Protein AF-B4E894-F1 (afdb_monomer_lite)

Structure (mmCIF, N/CA/C/O backbone):
data_AF-B4E894-F1
#
_entry.id   AF-B4E894-F1
#
loop_
_atom_site.group_PDB
_atom_site.id
_atom_site.type_symbol
_atom_site.label_atom_id
_atom_site.label_alt_id
_atom_site.label_comp_id
_atom_site.label_asym_id
_atom_site.label_entity_id
_atom_site.label_seq_id
_atom_site.pdbx_PDB_ins_code
_atom_site.Cartn_x
_atom_site.Cartn_y
_atom_site.Cartn_z
_atom_site.occupancy
_atom_site.B_iso_or_equiv
_atom_site.auth_seq_id
_atom_site.auth_comp_id
_atom_site.auth_asym_id
_atom_site.auth_atom_id
_atom_site.pdbx_PDB_model_num
ATOM 1 N N . MET A 1 1 ? -21.731 -14.748 -24.696 1.00 39.66 1 MET A N 1
ATOM 2 C CA . MET A 1 1 ? -20.791 -13.775 -24.092 1.00 39.66 1 MET A CA 1
ATOM 3 C C . MET A 1 1 ? -19.757 -14.532 -23.279 1.00 39.66 1 MET A C 1
ATOM 5 O O . MET A 1 1 ? -20.109 -15.167 -22.295 1.00 39.66 1 MET A O 1
ATOM 9 N N . LYS A 1 2 ? -18.499 -14.537 -23.728 1.00 41.84 2 LYS A N 1
ATOM 10 C CA . LYS A 1 2 ? -17.378 -15.140 -22.999 1.00 41.84 2 LYS A CA 1
ATOM 11 C C . LYS A 1 2 ? -17.072 -14.191 -21.843 1.00 41.84 2 LYS A C 1
ATOM 13 O O . LYS A 1 2 ? -16.486 -13.138 -22.063 1.00 41.84 2 LYS A O 1
ATOM 18 N N . VAL A 1 3 ? -17.585 -14.495 -20.653 1.00 50.66 3 VAL A N 1
ATOM 19 C CA . VAL A 1 3 ? -17.323 -13.687 -19.460 1.00 50.66 3 VAL A CA 1
ATOM 20 C C . VAL A 1 3 ? -15.828 -13.819 -19.197 1.00 50.66 3 VAL A C 1
ATOM 22 O O . VAL A 1 3 ? -15.350 -14.888 -18.813 1.00 50.66 3 VAL A O 1
ATOM 25 N N . SER A 1 4 ? -15.064 -12.777 -19.517 1.00 56.38 4 SER A N 1
ATOM 26 C CA . SER A 1 4 ? -13.668 -12.691 -19.121 1.00 56.38 4 SER A CA 1
ATOM 27 C C . SER A 1 4 ? -13.653 -12.871 -17.609 1.00 56.38 4 SER A C 1
ATOM 29 O O . SER A 1 4 ? -14.297 -12.114 -16.883 1.00 56.38 4 SER A O 1
ATOM 31 N N . ARG A 1 5 ? -12.995 -13.932 -17.120 1.00 51.66 5 ARG A N 1
ATOM 32 C CA . ARG A 1 5 ? -12.768 -14.077 -15.683 1.00 51.66 5 ARG A CA 1
ATOM 33 C C . ARG A 1 5 ? -12.038 -12.812 -15.258 1.00 51.66 5 ARG A C 1
ATOM 35 O O . ARG A 1 5 ? -10.867 -12.648 -15.598 1.00 51.66 5 ARG A O 1
ATOM 42 N N . LEU A 1 6 ? -12.739 -11.9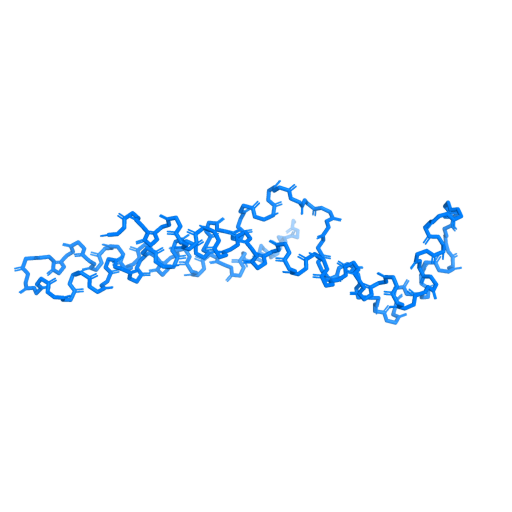09 -14.577 1.00 53.31 6 LEU A N 1
ATOM 43 C CA . LEU A 1 6 ? -12.137 -10.741 -13.963 1.00 53.31 6 LEU A CA 1
ATOM 44 C C . LEU A 1 6 ? -11.081 -11.288 -13.012 1.00 53.31 6 LEU A C 1
ATOM 46 O O . LEU A 1 6 ? -11.396 -11.865 -11.972 1.00 53.31 6 LEU A O 1
ATOM 50 N N . LYS A 1 7 ? -9.818 -11.206 -13.431 1.00 60.09 7 LYS A N 1
ATOM 51 C CA . LYS A 1 7 ? -8.686 -11.599 -12.607 1.00 60.09 7 LYS A CA 1
ATOM 52 C C . LYS A 1 7 ? -8.670 -10.576 -11.487 1.00 60.09 7 LYS A C 1
ATOM 54 O O . LYS A 1 7 ? -8.245 -9.444 -11.706 1.00 60.09 7 LYS A O 1
ATOM 59 N N . SER A 1 8 ? -9.236 -10.950 -10.338 1.00 60.09 8 SER A N 1
ATOM 60 C CA . SER A 1 8 ? -9.319 -10.082 -9.167 1.00 60.09 8 SER A CA 1
ATOM 61 C C . SER A 1 8 ? -7.946 -9.442 -8.972 1.00 60.09 8 SER A C 1
ATOM 63 O O . SER A 1 8 ? -6.950 -10.184 -8.941 1.00 60.09 8 SER A O 1
ATOM 65 N N . PRO A 1 9 ? -7.843 -8.103 -8.908 1.00 73.56 9 PRO A N 1
ATOM 66 C CA . PRO A 1 9 ? -6.559 -7.462 -8.702 1.00 73.56 9 PRO A CA 1
ATOM 67 C C . PRO A 1 9 ? -5.976 -8.075 -7.432 1.00 73.56 9 PRO A C 1
ATOM 69 O O . PRO A 1 9 ? -6.605 -7.979 -6.388 1.00 73.56 9 PRO A O 1
ATOM 72 N N . ARG A 1 10 ? -4.813 -8.746 -7.515 1.00 73.75 10 ARG A N 1
ATOM 73 C CA . ARG A 1 10 ? -4.204 -9.555 -6.418 1.00 73.75 10 ARG A CA 1
ATOM 74 C C . ARG A 1 10 ? -4.143 -8.838 -5.072 1.00 73.75 10 ARG A C 1
ATOM 76 O O . ARG A 1 10 ? -3.953 -9.429 -4.019 1.00 73.75 10 ARG A O 1
ATOM 83 N N . LEU A 1 11 ? -4.231 -7.534 -5.166 1.00 79.00 11 LEU A N 1
ATOM 84 C CA . LEU A 1 11 ? -4.025 -6.590 -4.130 1.00 79.00 11 LEU A CA 1
ATOM 85 C C . LEU A 1 11 ? -5.357 -6.317 -3.377 1.00 79.00 11 LEU A C 1
ATOM 87 O O . LEU A 1 11 ? -5.295 -6.044 -2.187 1.00 79.00 11 LEU A O 1
ATOM 91 N N . THR A 1 12 ? -6.556 -6.494 -3.954 1.00 82.19 12 THR A N 1
ATOM 92 C CA . THR A 1 12 ? -7.837 -6.214 -3.255 1.00 82.19 12 THR A CA 1
ATOM 93 C C . THR A 1 12 ? -7.965 -6.910 -1.898 1.00 82.19 12 THR A C 1
ATOM 95 O O . THR A 1 12 ? -8.603 -6.374 -1.000 1.00 82.19 12 THR A O 1
ATOM 98 N N . VAL A 1 13 ? -7.300 -8.055 -1.720 1.00 87.56 13 VAL A N 1
ATOM 99 C CA . VAL A 1 13 ? -7.160 -8.756 -0.434 1.00 87.56 13 VAL A CA 1
ATOM 100 C C . VAL A 1 13 ? -6.560 -7.859 0.658 1.00 87.56 13 VAL A C 1
ATOM 102 O O . VAL A 1 13 ? -7.073 -7.830 1.770 1.00 87.56 13 VAL A O 1
ATOM 105 N N . TRP A 1 14 ? -5.520 -7.088 0.343 1.00 88.31 14 TRP A N 1
ATOM 106 C CA . TRP A 1 14 ? -4.867 -6.163 1.273 1.00 88.31 14 TRP A CA 1
ATOM 107 C C . TRP A 1 14 ? -5.724 -4.942 1.592 1.00 88.31 14 TRP A C 1
ATOM 109 O O . TRP A 1 14 ? -5.718 -4.480 2.727 1.00 88.31 14 TRP A O 1
ATOM 119 N N . LEU A 1 15 ? -6.516 -4.458 0.632 1.00 88.69 15 LEU A N 1
ATOM 120 C CA . LEU A 1 15 ? -7.501 -3.411 0.905 1.00 88.69 15 LEU A CA 1
ATOM 121 C C . LEU A 1 15 ? -8.561 -3.900 1.899 1.00 88.69 15 LEU A C 1
ATOM 123 O O . LEU A 1 15 ? -8.874 -3.203 2.862 1.00 88.69 15 LEU A O 1
ATOM 127 N N . VAL A 1 16 ? -9.081 -5.113 1.691 1.00 92.06 16 VAL A N 1
ATOM 128 C CA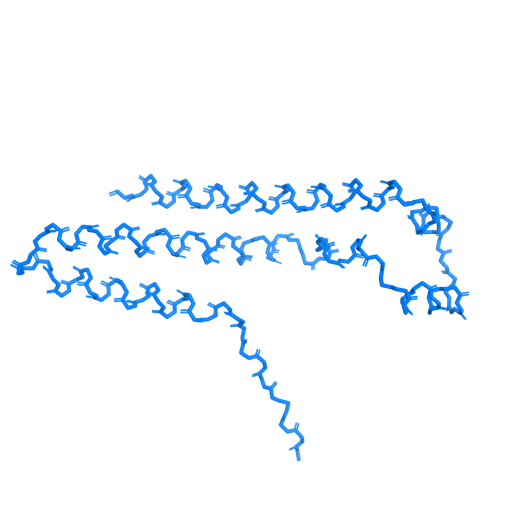 . VAL A 1 16 ? -10.036 -5.736 2.616 1.00 92.06 16 VAL A CA 1
ATOM 129 C C . VAL A 1 16 ? -9.395 -5.937 3.987 1.00 92.06 16 VAL A C 1
ATOM 131 O O . VAL A 1 16 ? -9.997 -5.558 4.987 1.00 92.06 16 VAL A O 1
ATOM 134 N N . ALA A 1 17 ? -8.162 -6.448 4.047 1.00 91.44 17 ALA A N 1
ATOM 135 C CA . ALA A 1 17 ? -7.424 -6.599 5.299 1.00 91.44 17 ALA A CA 1
ATOM 136 C C . ALA A 1 17 ? -7.260 -5.258 6.035 1.00 91.44 17 ALA A C 1
ATOM 138 O O . ALA A 1 17 ? -7.528 -5.189 7.233 1.00 91.44 17 ALA A O 1
ATOM 139 N N . SER A 1 18 ? -6.914 -4.176 5.325 1.00 92.69 18 SER A N 1
ATOM 140 C CA . SER A 1 18 ? -6.871 -2.830 5.903 1.00 92.69 18 SER A CA 1
ATOM 141 C C . SER A 1 18 ? -8.223 -2.433 6.494 1.00 92.69 18 SER A C 1
ATOM 143 O O . SER A 1 18 ? -8.275 -2.009 7.643 1.00 92.69 18 SER A O 1
ATOM 145 N N . ILE A 1 19 ? -9.325 -2.585 5.756 1.00 94.38 19 ILE A N 1
ATOM 146 C CA . ILE A 1 19 ? -10.666 -2.220 6.244 1.00 94.38 19 ILE A CA 1
ATOM 147 C C . ILE A 1 19 ? -11.035 -3.031 7.493 1.00 94.38 19 ILE A C 1
ATOM 149 O O . ILE A 1 19 ? -11.515 -2.465 8.472 1.00 94.38 19 ILE A O 1
ATOM 153 N N . VAL A 1 20 ? -10.758 -4.336 7.498 1.00 95.69 20 VAL A N 1
ATOM 154 C CA . VAL A 1 20 ? -11.006 -5.211 8.654 1.00 95.69 20 VAL A CA 1
ATOM 155 C C . VAL A 1 20 ? -10.203 -4.754 9.875 1.00 95.69 20 VAL A C 1
ATOM 157 O O . VAL A 1 20 ? -10.764 -4.661 10.964 1.00 95.69 20 VAL A O 1
ATOM 160 N N . LEU A 1 21 ? -8.925 -4.404 9.705 1.00 93.56 21 LEU A N 1
ATOM 161 C CA . LEU A 1 21 ? -8.089 -3.881 10.791 1.00 93.56 21 LEU A CA 1
ATOM 162 C C . LEU A 1 21 ? -8.615 -2.548 11.341 1.00 93.56 21 LEU A C 1
ATOM 164 O O . LEU A 1 21 ? -8.601 -2.353 12.553 1.00 93.56 21 LEU A O 1
ATOM 168 N N . ALA A 1 22 ? -9.130 -1.655 10.488 1.00 93.88 22 ALA A N 1
ATOM 169 C CA . ALA A 1 22 ? -9.762 -0.413 10.941 1.00 93.88 22 ALA A CA 1
ATOM 170 C C . ALA A 1 22 ? -11.027 -0.673 11.766 1.00 93.88 22 ALA A C 1
ATOM 172 O O . ALA A 1 22 ? -11.219 -0.053 12.812 1.00 93.88 22 ALA A O 1
ATOM 173 N N . ILE A 1 23 ? -11.873 -1.608 11.321 1.00 95.56 23 ILE A N 1
ATOM 174 C CA . ILE A 1 23 ? -13.083 -1.997 12.053 1.00 95.56 23 ILE A CA 1
ATOM 175 C C . ILE A 1 23 ? -12.699 -2.580 13.416 1.00 95.56 23 ILE A C 1
ATOM 177 O O . ILE A 1 23 ? -13.227 -2.132 14.429 1.00 95.56 23 ILE A O 1
ATOM 181 N N . LEU A 1 24 ? -11.735 -3.506 13.457 1.00 93.56 24 LEU A N 1
ATOM 182 C CA . LEU A 1 24 ? -11.235 -4.096 14.701 1.00 93.56 24 LEU A CA 1
ATOM 183 C C . LEU A 1 24 ? -10.661 -3.038 15.647 1.00 93.56 24 LEU A C 1
ATOM 185 O O . LEU A 1 24 ? -10.960 -3.063 16.841 1.00 93.56 24 LEU A O 1
ATOM 189 N N . ALA A 1 25 ? -9.883 -2.082 15.133 1.00 93.31 25 ALA A N 1
ATOM 190 C CA . ALA A 1 25 ? -9.356 -0.976 15.928 1.00 93.31 25 ALA A CA 1
ATOM 191 C C . ALA A 1 25 ? -10.484 -0.138 16.547 1.00 93.31 25 ALA A C 1
ATOM 193 O O . ALA A 1 25 ? -10.416 0.220 17.723 1.00 93.31 25 ALA A O 1
ATOM 194 N N . TYR A 1 26 ? -11.541 0.136 15.779 1.00 94.12 26 TYR A N 1
ATOM 195 C CA . TYR A 1 26 ? -12.695 0.900 16.243 1.00 94.12 26 TYR A CA 1
ATOM 196 C C . TYR A 1 26 ? -13.510 0.145 17.303 1.00 94.12 26 TYR A C 1
ATOM 198 O O . TYR A 1 26 ? -13.821 0.712 18.350 1.00 94.12 26 TYR A O 1
ATOM 206 N N . THR A 1 27 ? -13.815 -1.136 17.080 1.00 94.81 27 THR A N 1
ATOM 207 C CA . THR A 1 27 ? -14.643 -1.937 17.999 1.00 94.81 27 THR A CA 1
ATOM 208 C C . THR A 1 27 ? -13.931 -2.268 19.307 1.00 94.81 27 THR A C 1
ATOM 210 O O . THR A 1 27 ? -14.570 -2.329 20.351 1.00 94.81 27 THR A O 1
ATOM 213 N N . THR A 1 28 ? -12.609 -2.464 19.279 1.00 92.25 28 THR A N 1
ATOM 214 C CA . THR A 1 28 ? -11.813 -2.802 20.478 1.00 92.25 28 THR A CA 1
ATOM 215 C C . THR A 1 28 ? -11.437 -1.589 21.327 1.00 92.25 28 THR A C 1
ATOM 217 O O . THR A 1 28 ? -10.912 -1.750 22.426 1.00 92.25 28 THR A O 1
ATOM 220 N N . ARG A 1 29 ? -11.747 -0.368 20.867 1.00 90.50 29 ARG A N 1
ATOM 221 C CA . ARG A 1 29 ? -11.376 0.889 21.534 1.00 90.50 29 ARG A CA 1
ATOM 222 C C . ARG A 1 29 ? -11.851 0.984 22.986 1.00 90.50 29 ARG A C 1
ATOM 224 O O . ARG A 1 29 ? -11.154 1.573 23.805 1.00 90.50 29 ARG A O 1
ATOM 231 N N . GLN A 1 30 ? -13.039 0.463 23.289 1.00 89.25 30 GLN A N 1
ATOM 232 C CA . GLN A 1 30 ? -13.632 0.539 24.631 1.00 89.25 30 GLN A CA 1
ATOM 233 C C . GLN A 1 30 ? -13.236 -0.626 25.537 1.00 89.25 30 GLN A C 1
ATOM 235 O O . GLN A 1 30 ? -13.175 -0.437 26.747 1.00 89.25 30 GLN A O 1
ATOM 240 N N . SER A 1 31 ? -12.976 -1.807 24.972 1.00 89.19 31 SER A N 1
ATOM 241 C CA . SER A 1 31 ? -12.632 -3.000 25.749 1.00 89.19 31 SER A CA 1
ATOM 242 C C . SER A 1 31 ? -11.146 -3.048 26.098 1.00 89.19 31 SER A C 1
ATOM 244 O O . SER A 1 31 ? -10.806 -3.207 27.262 1.00 89.19 31 SER A O 1
ATOM 246 N N . ASP A 1 32 ? -10.271 -2.876 25.101 1.00 91.56 32 ASP A N 1
ATOM 247 C CA . ASP A 1 32 ? -8.821 -3.017 25.242 1.00 91.56 32 ASP A CA 1
ATOM 248 C C . ASP A 1 32 ? -8.088 -1.937 24.432 1.00 91.56 32 ASP A C 1
ATOM 250 O O . ASP A 1 32 ? -7.822 -2.106 23.233 1.00 91.56 32 ASP A O 1
ATOM 254 N N . PRO A 1 33 ? -7.703 -0.821 25.079 1.00 90.69 33 PRO A N 1
ATOM 255 C CA . PRO A 1 33 ? -7.046 0.289 24.401 1.00 90.69 33 PRO A CA 1
ATOM 256 C C . PRO A 1 33 ? -5.742 -0.126 23.717 1.00 90.69 33 PRO A C 1
ATOM 258 O O . PRO A 1 33 ? -5.474 0.317 22.605 1.00 90.69 33 PRO A O 1
ATOM 261 N N . LEU A 1 34 ? -4.950 -1.010 24.338 1.00 92.75 34 LEU A N 1
ATOM 262 C CA . LEU A 1 34 ? -3.664 -1.448 23.790 1.00 92.75 34 LEU A CA 1
ATOM 263 C C . LEU A 1 34 ? -3.841 -2.179 22.451 1.00 92.75 34 LEU A C 1
ATOM 265 O O . LEU A 1 34 ? -3.157 -1.852 21.480 1.00 92.75 34 LEU A O 1
ATOM 269 N N . LEU A 1 35 ? -4.798 -3.111 22.373 1.00 92.06 35 LEU A N 1
ATOM 270 C CA . LEU A 1 35 ? -5.118 -3.828 21.136 1.00 92.06 35 LEU A CA 1
ATOM 271 C C . LEU A 1 35 ? -5.627 -2.867 20.056 1.00 92.06 35 LEU A C 1
ATOM 273 O O . LEU A 1 35 ? -5.169 -2.937 18.914 1.00 92.06 35 LEU A O 1
ATOM 277 N N . SER A 1 36 ? -6.484 -1.912 20.426 1.00 92.62 36 SER A N 1
ATOM 278 C CA . SER A 1 36 ? -6.994 -0.890 19.506 1.00 92.62 36 SER A CA 1
ATOM 279 C C . SER A 1 36 ? -5.866 -0.095 18.832 1.00 92.62 36 SER A C 1
ATOM 281 O O . SER A 1 36 ? -5.857 0.031 17.604 1.00 92.62 36 SER A O 1
ATOM 283 N N . VAL A 1 37 ? -4.848 0.351 19.586 1.00 94.25 37 VAL A N 1
ATOM 284 C CA . VAL A 1 37 ? -3.707 1.084 19.001 1.00 94.25 37 VAL A CA 1
ATOM 285 C C . VAL A 1 37 ? -2.869 0.188 18.084 1.00 94.25 37 VAL A C 1
ATOM 287 O O . VAL A 1 37 ? -2.401 0.644 17.038 1.00 94.25 37 VAL A O 1
ATOM 290 N N . THR A 1 38 ? -2.687 -1.094 18.423 1.00 94.44 38 THR A N 1
ATOM 291 C CA . THR A 1 38 ? -1.950 -2.020 17.544 1.00 94.44 38 THR A CA 1
ATOM 292 C C . THR A 1 38 ? -2.665 -2.259 16.214 1.00 94.44 38 THR A C 1
ATOM 294 O O . THR A 1 38 ? -2.025 -2.181 15.163 1.00 94.44 38 THR A O 1
ATOM 297 N N . PHE A 1 39 ? -3.986 -2.464 16.228 1.00 94.44 39 PHE A N 1
ATOM 298 C CA . PHE A 1 39 ? -4.774 -2.631 15.006 1.00 94.44 39 PHE A CA 1
ATOM 299 C C . PHE A 1 39 ? -4.807 -1.357 14.169 1.00 94.44 39 PHE A C 1
ATOM 301 O O . PHE A 1 39 ? -4.702 -1.436 12.946 1.00 94.44 39 PHE A O 1
ATOM 308 N N . TYR A 1 40 ? -4.870 -0.189 14.810 1.00 93.69 40 TYR A N 1
ATOM 309 C CA . TYR A 1 40 ? -4.784 1.095 14.123 1.00 93.69 40 TYR A CA 1
ATOM 310 C C . TYR A 1 40 ? -3.449 1.253 13.380 1.00 93.69 40 TYR A C 1
ATOM 312 O O . TYR A 1 40 ? -3.433 1.542 12.184 1.00 93.69 40 TYR A O 1
ATOM 320 N N . LYS A 1 41 ? -2.320 0.962 14.037 1.00 93.69 41 LYS A N 1
ATOM 321 C CA . LYS A 1 41 ? -0.992 1.011 13.400 1.00 93.69 41 LYS A CA 1
ATOM 322 C C . LYS A 1 41 ? -0.854 -0.002 12.263 1.00 93.69 41 LYS A C 1
ATOM 324 O O . LYS A 1 41 ? -0.308 0.325 11.210 1.00 93.69 41 LYS A O 1
ATOM 329 N N . ALA A 1 42 ? -1.377 -1.213 12.444 1.00 93.31 42 ALA A N 1
ATOM 330 C CA . ALA A 1 42 ? -1.375 -2.237 11.402 1.00 93.31 42 ALA A CA 1
ATOM 331 C C . ALA A 1 42 ? -2.232 -1.830 10.188 1.00 93.31 42 ALA A C 1
ATOM 333 O O . ALA A 1 42 ? -1.807 -2.015 9.045 1.00 93.31 42 ALA A O 1
ATOM 334 N N . HIS A 1 43 ? -3.405 -1.233 10.424 1.00 93.94 43 HIS A N 1
ATOM 335 C CA . HIS A 1 43 ? -4.273 -0.680 9.384 1.00 93.94 43 HIS A CA 1
ATOM 336 C C . HIS A 1 43 ? -3.543 0.378 8.550 1.00 93.94 43 HIS A C 1
ATOM 338 O O . HIS A 1 43 ? -3.533 0.296 7.320 1.00 93.94 43 HIS A O 1
ATOM 344 N N . LEU A 1 44 ? -2.892 1.331 9.222 1.00 92.06 44 LEU A N 1
ATOM 345 C CA . LEU A 1 44 ? -2.109 2.384 8.586 1.00 92.06 44 LEU A CA 1
ATOM 346 C C . LEU A 1 44 ? -0.959 1.804 7.747 1.00 92.06 44 LEU A C 1
ATOM 348 O O . LEU A 1 44 ? -0.832 2.137 6.570 1.00 92.06 44 LEU A O 1
ATOM 352 N N . MET A 1 45 ? -0.186 0.855 8.282 1.00 92.62 45 MET A N 1
ATOM 353 C CA . MET A 1 45 ? 0.902 0.208 7.535 1.00 92.62 45 MET A CA 1
ATOM 354 C C . MET A 1 45 ? 0.397 -0.498 6.262 1.00 92.62 45 MET A C 1
ATOM 356 O O . MET A 1 45 ? 0.981 -0.359 5.184 1.00 92.62 45 MET A O 1
ATOM 360 N N . SER A 1 46 ? -0.730 -1.210 6.359 1.00 92.62 46 SER A N 1
ATOM 361 C CA . SER A 1 46 ? -1.350 -1.894 5.219 1.00 92.62 46 SER A CA 1
ATOM 362 C C . SER A 1 46 ? -1.904 -0.906 4.180 1.00 92.62 46 SER A C 1
ATOM 364 O O . SER A 1 46 ? -1.708 -1.096 2.977 1.00 92.62 46 SER A O 1
ATOM 366 N N . LEU A 1 47 ? -2.538 0.195 4.610 1.00 90.88 47 LEU A N 1
ATOM 367 C CA . LEU A 1 47 ? -2.989 1.263 3.707 1.00 90.88 47 LEU A CA 1
ATOM 368 C C . LEU A 1 47 ? -1.832 1.989 3.016 1.00 90.88 47 LEU A C 1
ATOM 370 O O . LEU A 1 47 ? -1.949 2.298 1.831 1.00 90.88 47 LEU A O 1
ATOM 374 N N . GLY A 1 48 ? -0.720 2.238 3.707 1.00 92.19 48 GLY A N 1
ATOM 375 C CA . GLY A 1 48 ? 0.460 2.867 3.112 1.00 92.19 48 GLY A CA 1
ATOM 376 C C . GLY A 1 48 ? 1.063 2.019 1.990 1.00 92.19 48 GLY A C 1
ATOM 377 O O . GLY A 1 48 ? 1.380 2.547 0.921 1.00 92.19 48 GLY A O 1
ATOM 378 N N . GLY A 1 49 ? 1.142 0.697 2.183 1.00 90.50 49 GLY A N 1
ATOM 379 C CA . GLY A 1 49 ? 1.582 -0.243 1.147 1.00 90.50 49 GLY A CA 1
ATOM 380 C C . GLY A 1 49 ? 0.595 -0.343 -0.021 1.00 90.50 49 GLY A C 1
ATOM 381 O O . GLY A 1 49 ? 1.004 -0.318 -1.185 1.00 90.50 49 GLY A O 1
ATOM 382 N N . TRP A 1 50 ? -0.709 -0.388 0.279 1.00 92.50 50 TRP A N 1
ATOM 383 C CA . TRP A 1 50 ? -1.779 -0.338 -0.722 1.00 92.50 50 TRP A CA 1
ATOM 384 C C . TRP A 1 50 ? -1.677 0.910 -1.601 1.00 92.50 50 TRP A C 1
ATOM 386 O O . TRP A 1 50 ? -1.595 0.812 -2.827 1.00 92.50 50 TRP A O 1
ATOM 396 N N . GLY A 1 51 ? -1.670 2.082 -0.966 1.00 91.00 51 GLY A N 1
ATOM 397 C CA . GLY A 1 51 ? -1.644 3.379 -1.628 1.00 91.00 51 GLY A CA 1
ATOM 398 C C . GLY A 1 51 ? -0.366 3.588 -2.429 1.00 91.00 51 GLY A C 1
ATOM 399 O O . GLY A 1 51 ? -0.446 3.981 -3.589 1.00 91.00 51 GLY A O 1
ATOM 400 N N . GLY A 1 52 ? 0.797 3.245 -1.865 1.00 91.00 52 GLY A N 1
ATOM 401 C CA . GLY A 1 52 ? 2.091 3.372 -2.543 1.00 91.00 52 GLY A CA 1
ATOM 402 C C . GLY A 1 52 ? 2.167 2.571 -3.840 1.00 91.00 52 GLY A C 1
ATOM 403 O O . GLY A 1 52 ? 2.651 3.069 -4.855 1.00 91.00 52 GLY A O 1
ATOM 404 N N . TYR A 1 53 ? 1.614 1.358 -3.848 1.00 88.56 53 TYR A N 1
ATOM 405 C CA . TYR A 1 53 ? 1.545 0.548 -5.060 1.00 88.56 53 TYR A CA 1
ATOM 406 C C . TYR A 1 53 ? 0.677 1.177 -6.157 1.00 88.56 53 TYR A C 1
ATOM 408 O O . TYR A 1 53 ? 1.048 1.169 -7.333 1.00 88.56 53 TYR A O 1
ATOM 416 N N . TRP A 1 54 ? -0.505 1.682 -5.794 1.00 88.25 54 TRP A N 1
ATOM 417 C CA . TRP A 1 54 ? -1.389 2.325 -6.767 1.00 88.25 54 TRP A CA 1
ATOM 418 C C . TRP A 1 54 ? -0.794 3.631 -7.277 1.00 88.25 54 TRP A C 1
ATOM 420 O O . TRP A 1 54 ? -0.883 3.902 -8.471 1.00 88.25 54 TRP A O 1
ATOM 430 N N . LEU A 1 55 ? -0.128 4.386 -6.407 1.00 89.19 55 LEU A N 1
ATOM 431 C CA . LEU A 1 55 ? 0.552 5.622 -6.763 1.00 89.19 55 LEU A CA 1
ATOM 432 C C . LEU A 1 55 ? 1.696 5.373 -7.757 1.00 89.19 55 LEU A C 1
ATOM 434 O O . LEU A 1 55 ? 1.744 6.051 -8.778 1.00 89.19 55 LEU A O 1
ATOM 438 N N . ASP A 1 56 ? 2.534 4.347 -7.557 1.00 87.56 56 ASP A N 1
ATOM 439 C CA . ASP A 1 56 ? 3.542 3.956 -8.561 1.00 87.56 56 ASP A CA 1
ATOM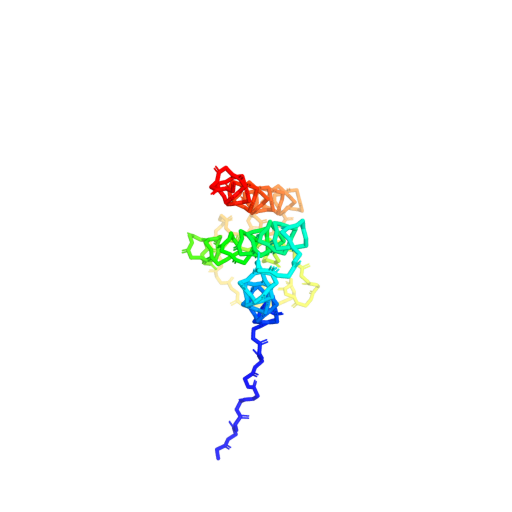 440 C C . ASP A 1 56 ? 2.907 3.657 -9.928 1.00 87.56 56 ASP A C 1
ATOM 442 O O . ASP A 1 56 ? 3.387 4.127 -10.961 1.00 87.56 56 ASP A O 1
ATOM 446 N N . ARG A 1 57 ? 1.792 2.917 -9.943 1.00 81.56 57 ARG A N 1
ATOM 447 C CA . ARG A 1 57 ? 1.092 2.568 -11.187 1.00 81.56 57 ARG A CA 1
ATOM 448 C C . ARG A 1 57 ? 0.449 3.756 -11.893 1.00 81.56 57 ARG A C 1
ATOM 450 O O . ARG A 1 57 ? 0.339 3.708 -13.115 1.00 81.56 57 ARG A O 1
ATOM 457 N N . LEU A 1 58 ? -0.007 4.762 -11.149 1.00 84.19 58 LEU A N 1
ATOM 458 C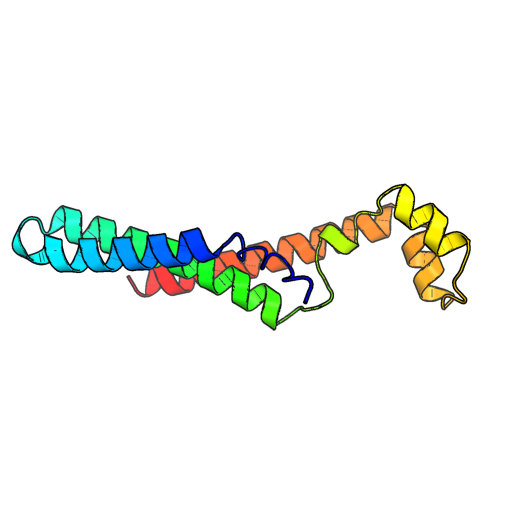 CA . LEU A 1 58 ? -0.607 5.973 -11.713 1.00 84.19 58 LEU A CA 1
ATOM 459 C C . LEU A 1 58 ? 0.455 6.906 -12.296 1.00 84.19 58 LEU A C 1
ATOM 461 O O . LEU A 1 58 ? 0.223 7.491 -13.348 1.00 84.19 58 LEU A O 1
ATOM 465 N N . ILE A 1 59 ? 1.614 7.027 -11.642 1.00 84.88 59 ILE A N 1
ATOM 466 C CA . ILE A 1 59 ? 2.680 7.925 -12.102 1.00 84.88 59 ILE A CA 1
ATOM 467 C C . ILE A 1 59 ? 3.444 7.317 -13.291 1.00 84.88 59 ILE A C 1
ATOM 469 O O . ILE A 1 59 ? 3.846 8.049 -14.192 1.00 84.88 59 ILE A O 1
ATOM 473 N N . PHE A 1 60 ? 3.615 5.988 -13.344 1.00 76.88 60 PHE A N 1
ATOM 474 C CA . PHE A 1 60 ? 4.431 5.326 -14.374 1.00 76.88 60 PHE A CA 1
ATOM 475 C C . PHE A 1 60 ? 3.721 4.127 -15.031 1.00 76.88 60 PHE A C 1
ATOM 477 O O . PHE A 1 60 ? 4.031 2.970 -14.719 1.00 76.88 60 PHE A O 1
ATOM 484 N N . PRO A 1 61 ? 2.794 4.368 -15.978 1.00 71.00 61 PRO A N 1
ATOM 485 C CA . PRO A 1 61 ? 2.030 3.300 -16.624 1.00 71.00 61 PRO A CA 1
ATOM 486 C C . PRO A 1 61 ? 2.887 2.312 -17.441 1.00 71.00 61 PRO A C 1
ATOM 488 O O . PRO A 1 61 ? 2.602 1.114 -17.382 1.00 71.00 61 PRO A O 1
ATOM 491 N N . TYR A 1 62 ? 3.943 2.789 -18.118 1.00 59.38 62 TYR A N 1
ATOM 492 C CA . TYR A 1 62 ? 4.714 2.048 -19.141 1.00 59.38 62 TYR A CA 1
ATOM 493 C C . TYR A 1 62 ? 6.192 1.780 -18.790 1.00 59.38 62 TYR A C 1
ATOM 495 O O . TYR A 1 62 ? 7.004 1.545 -19.672 1.00 59.38 62 TYR A O 1
ATOM 503 N N . ALA A 1 63 ? 6.582 1.894 -17.517 1.00 68.56 63 ALA A N 1
ATOM 504 C CA . ALA A 1 63 ? 7.969 1.670 -17.089 1.00 68.56 63 ALA A CA 1
ATOM 505 C C . ALA A 1 63 ? 8.025 0.625 -15.973 1.00 68.56 63 ALA A C 1
ATOM 507 O O . ALA A 1 63 ? 8.471 0.912 -14.852 1.00 68.56 63 ALA A O 1
ATOM 508 N N . ARG A 1 64 ? 7.470 -0.565 -16.222 1.00 72.62 64 ARG A N 1
ATOM 509 C CA . ARG A 1 64 ? 7.392 -1.626 -15.216 1.00 72.62 64 ARG A CA 1
ATOM 510 C C . ARG A 1 64 ? 8.676 -2.466 -15.257 1.00 72.62 64 ARG A C 1
ATOM 512 O O . ARG A 1 64 ? 9.055 -2.916 -16.324 1.00 72.62 64 ARG A O 1
ATOM 519 N N . PRO A 1 65 ? 9.296 -2.810 -14.110 1.00 71.12 65 PRO A N 1
ATOM 520 C CA . PRO A 1 65 ? 10.473 -3.679 -14.053 1.00 71.12 65 PRO A CA 1
ATOM 521 C C . PRO A 1 65 ? 10.318 -4.982 -14.845 1.00 71.12 65 PRO A C 1
ATOM 523 O O . PRO A 1 65 ? 11.267 -5.435 -15.461 1.00 71.12 65 PRO A O 1
ATOM 526 N N . HIS A 1 66 ? 9.115 -5.569 -14.881 1.00 71.75 66 HIS A N 1
ATOM 527 C CA . HIS A 1 66 ? 8.880 -6.809 -15.626 1.00 71.75 66 HIS A CA 1
ATOM 528 C C . HIS A 1 66 ? 8.998 -6.661 -17.153 1.00 71.75 66 HIS A C 1
ATOM 530 O O . HIS A 1 66 ? 9.111 -7.670 -17.827 1.00 71.75 66 HIS A O 1
ATOM 536 N N . GLU A 1 67 ? 8.922 -5.439 -17.699 1.00 71.19 67 GLU A N 1
ATOM 537 C CA . GLU A 1 67 ? 9.074 -5.173 -19.140 1.00 71.19 67 GLU A CA 1
ATOM 538 C C . GLU A 1 67 ? 10.552 -5.173 -19.547 1.00 71.19 67 GLU A C 1
ATOM 540 O O . GLU A 1 67 ? 10.864 -5.433 -20.699 1.00 71.19 67 GLU A O 1
ATOM 545 N N . PHE A 1 68 ? 11.469 -4.943 -18.601 1.00 70.12 68 PHE A N 1
ATOM 546 C CA . PHE A 1 68 ? 12.910 -4.913 -18.867 1.00 70.12 68 PHE A CA 1
ATOM 547 C C . PHE A 1 68 ? 13.589 -6.282 -18.714 1.00 70.12 68 PHE A C 1
ATOM 549 O O . PHE A 1 68 ? 14.802 -6.371 -18.874 1.00 70.12 68 PHE A O 1
ATOM 556 N N . VAL A 1 69 ? 12.836 -7.339 -18.383 1.00 67.44 69 VAL A N 1
ATOM 557 C CA . VAL A 1 69 ? 13.338 -8.720 -18.329 1.00 67.44 69 VAL A CA 1
ATOM 558 C C . VAL A 1 69 ? 12.840 -9.444 -19.582 1.00 67.44 69 VAL A C 1
ATOM 560 O O . VAL A 1 69 ? 11.693 -9.899 -19.583 1.00 67.44 69 VAL A O 1
ATOM 563 N N . PRO A 1 70 ? 13.648 -9.540 -20.652 1.00 61.88 70 PRO A N 1
ATOM 564 C CA . PRO A 1 70 ? 13.232 -10.244 -21.855 1.00 61.88 70 PRO A CA 1
ATOM 565 C C . PRO A 1 70 ? 13.011 -11.728 -21.537 1.00 61.88 70 PRO A C 1
ATOM 567 O O . PRO A 1 70 ? 13.884 -12.407 -20.995 1.00 61.88 70 PRO A O 1
ATOM 570 N N . THR A 1 71 ? 11.821 -12.237 -21.853 1.00 58.66 71 THR A N 1
ATOM 571 C CA . THR A 1 71 ? 11.568 -13.686 -21.878 1.00 58.66 71 THR A CA 1
ATOM 572 C C . THR A 1 71 ? 12.059 -14.227 -23.222 1.00 58.66 71 THR A C 1
ATOM 574 O O . THR A 1 71 ? 11.906 -13.537 -24.224 1.00 58.66 71 THR A O 1
ATOM 577 N N . LEU A 1 72 ? 12.620 -15.443 -23.268 1.00 55.31 72 LEU A N 1
ATOM 578 C CA . LEU A 1 72 ? 13.161 -16.045 -24.504 1.00 55.31 72 LEU A CA 1
ATOM 579 C C . LEU A 1 72 ? 12.164 -15.997 -25.687 1.00 55.31 72 LEU A C 1
ATOM 581 O O . LEU A 1 72 ? 12.566 -15.693 -26.801 1.00 55.31 72 LEU A O 1
ATOM 585 N N . ASP A 1 73 ? 10.866 -16.164 -25.411 1.00 53.66 73 ASP A N 1
ATOM 586 C CA . ASP A 1 73 ? 9.764 -16.040 -26.386 1.00 53.66 73 ASP A CA 1
ATOM 587 C C . ASP A 1 73 ? 9.615 -14.631 -27.000 1.00 53.66 73 ASP A C 1
ATOM 589 O O . ASP A 1 73 ? 9.169 -14.482 -28.133 1.00 53.66 73 ASP A O 1
ATOM 593 N N . GLN A 1 74 ? 9.945 -13.569 -26.257 1.00 55.75 74 GLN A N 1
ATOM 594 C CA . GLN A 1 74 ? 9.792 -12.184 -26.726 1.00 55.75 74 GLN A CA 1
ATOM 595 C C . GLN A 1 74 ? 10.951 -11.751 -27.623 1.00 55.75 74 GLN A C 1
ATOM 597 O O . GLN A 1 74 ? 10.743 -10.947 -28.524 1.00 55.75 74 GLN A O 1
ATOM 602 N N . VAL A 1 75 ? 12.141 -12.316 -27.407 1.00 55.06 75 VAL A N 1
ATOM 603 C CA . VAL A 1 75 ? 13.331 -12.043 -28.225 1.00 55.06 75 VAL A CA 1
ATOM 604 C C . VAL A 1 75 ? 13.151 -12.584 -29.648 1.00 55.06 75 VAL A C 1
ATOM 606 O O . VAL A 1 75 ? 13.560 -11.937 -30.606 1.00 55.06 75 VAL A O 1
ATOM 609 N N . GLU A 1 76 ? 12.489 -13.735 -29.813 1.00 49.84 76 GLU A N 1
ATOM 610 C CA . GLU A 1 76 ? 12.216 -14.314 -31.138 1.00 49.84 76 GLU A CA 1
ATOM 611 C C . GLU A 1 76 ? 11.155 -13.526 -31.929 1.00 49.84 76 GLU A C 1
ATOM 613 O O . GLU A 1 76 ? 11.252 -13.421 -33.151 1.00 49.84 76 GLU A O 1
ATOM 618 N N . VAL A 1 77 ? 10.164 -12.939 -31.245 1.00 53.34 77 VAL A N 1
ATOM 619 C CA . VAL A 1 77 ? 9.081 -12.160 -31.874 1.00 53.34 77 VAL A CA 1
ATOM 620 C C . VAL A 1 77 ? 9.544 -10.760 -32.293 1.00 53.34 77 VAL A C 1
ATOM 622 O O . VAL A 1 77 ? 9.177 -10.314 -33.379 1.00 53.34 77 VAL A O 1
ATOM 625 N N . ASP A 1 78 ? 10.371 -10.088 -31.485 1.00 53.38 78 ASP A N 1
ATOM 626 C CA . ASP A 1 78 ? 10.892 -8.745 -31.805 1.00 53.38 78 ASP A CA 1
ATOM 627 C C . ASP A 1 78 ? 11.823 -8.773 -33.032 1.00 53.38 78 ASP A C 1
ATOM 629 O O . ASP A 1 78 ? 11.767 -7.898 -33.894 1.00 53.38 78 ASP A O 1
ATOM 633 N N . MET A 1 79 ? 12.612 -9.845 -33.176 1.00 51.19 79 MET A N 1
ATOM 634 C CA . MET A 1 79 ? 13.536 -10.042 -34.304 1.00 51.19 79 MET A CA 1
ATOM 635 C C . MET A 1 79 ? 12.838 -10.402 -35.626 1.00 51.19 79 MET A C 1
ATOM 637 O O . MET A 1 79 ? 13.442 -10.278 -36.691 1.00 51.19 79 MET A O 1
ATOM 641 N N . ALA A 1 80 ? 11.590 -10.878 -35.582 1.00 49.47 80 ALA A N 1
ATOM 642 C CA . ALA A 1 80 ? 10.869 -11.374 -36.754 1.00 49.47 80 ALA A CA 1
ATOM 643 C C . ALA A 1 80 ? 9.906 -10.349 -37.383 1.00 49.47 80 ALA A C 1
ATOM 645 O O . ALA A 1 80 ? 9.367 -10.627 -38.456 1.00 49.47 80 ALA A O 1
ATOM 646 N N . GLY A 1 81 ? 9.652 -9.198 -36.741 1.00 49.81 81 GLY A N 1
ATOM 647 C CA . GLY A 1 81 ? 8.487 -8.377 -37.098 1.00 49.81 81 GLY A CA 1
ATOM 648 C C . GLY A 1 81 ? 8.574 -6.854 -37.002 1.00 49.81 81 GLY A C 1
ATOM 649 O O . GLY A 1 81 ? 7.571 -6.226 -37.339 1.00 49.81 81 GLY A O 1
ATOM 650 N N . ALA A 1 82 ? 9.676 -6.231 -36.577 1.00 50.12 82 ALA A N 1
ATOM 651 C CA . ALA A 1 82 ? 9.648 -4.799 -36.266 1.00 50.12 82 ALA A CA 1
ATOM 652 C C . ALA A 1 82 ? 10.667 -3.952 -37.054 1.00 50.12 82 ALA A C 1
ATOM 654 O O . ALA A 1 82 ? 11.876 -4.149 -36.957 1.00 50.12 82 ALA A O 1
ATOM 655 N N . GLU A 1 83 ? 10.163 -2.945 -37.782 1.00 47.44 83 GLU A N 1
ATOM 656 C CA . GLU A 1 83 ? 10.921 -1.736 -38.129 1.00 47.44 83 GLU A CA 1
ATOM 657 C C . GLU A 1 83 ? 11.141 -0.923 -36.839 1.00 47.44 83 GLU A C 1
ATOM 659 O O . GLU A 1 83 ? 10.413 0.024 -36.545 1.00 47.44 83 GLU A O 1
ATOM 664 N N . LEU A 1 84 ? 12.086 -1.361 -36.005 1.00 5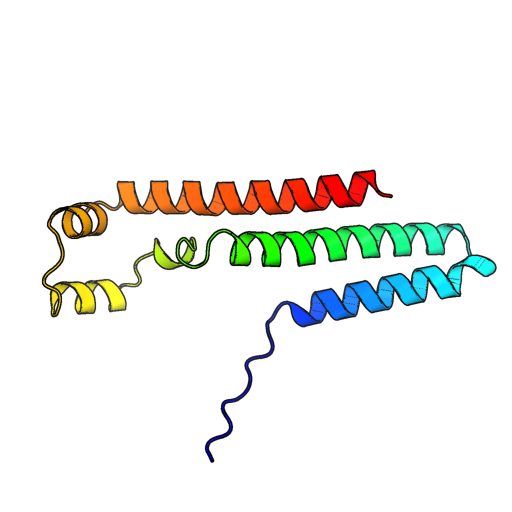3.78 84 LEU A N 1
ATOM 665 C CA . LEU A 1 84 ? 12.490 -0.661 -34.784 1.00 53.78 84 LEU A CA 1
ATOM 666 C C . LEU A 1 84 ? 13.402 0.518 -35.140 1.00 53.78 84 LEU A C 1
ATOM 668 O O . LEU A 1 84 ? 14.293 0.403 -35.982 1.00 53.78 84 LEU A O 1
ATOM 672 N N . SER A 1 85 ? 13.200 1.650 -34.465 1.00 49.31 85 SER A N 1
ATOM 673 C CA . SER A 1 85 ? 14.148 2.768 -34.485 1.00 49.31 85 SER A CA 1
ATOM 674 C C . SER A 1 85 ? 15.524 2.272 -34.013 1.00 49.31 85 SER A C 1
ATOM 676 O O . SER A 1 85 ? 15.589 1.511 -33.047 1.00 49.31 85 SER A O 1
ATOM 678 N N . GLU A 1 86 ? 16.627 2.701 -34.645 1.00 50.62 86 GLU A N 1
ATOM 679 C CA . GLU A 1 86 ? 18.005 2.270 -34.307 1.00 50.62 86 GLU A CA 1
ATOM 680 C C . GLU A 1 86 ? 18.304 2.350 -32.793 1.00 50.62 86 GLU A C 1
ATOM 682 O O . GLU A 1 86 ? 19.002 1.501 -32.243 1.00 50.62 86 GLU A O 1
ATOM 687 N N . PHE A 1 87 ? 17.687 3.314 -32.102 1.00 50.19 87 PHE A N 1
ATOM 688 C CA . PHE A 1 87 ? 17.789 3.517 -30.656 1.00 50.19 87 PHE A CA 1
ATOM 689 C C . PHE A 1 87 ? 17.140 2.404 -29.810 1.00 50.19 87 PHE A C 1
ATOM 691 O O . PHE A 1 87 ? 17.647 2.053 -28.747 1.00 50.19 87 PHE A O 1
ATOM 698 N N . GLU A 1 88 ? 16.023 1.830 -30.259 1.00 51.91 88 GLU A N 1
ATOM 699 C CA . GLU A 1 88 ? 15.340 0.733 -29.557 1.00 51.91 88 GLU A CA 1
ATOM 700 C C . GLU A 1 88 ? 16.066 -0.600 -29.783 1.00 51.91 88 GLU A C 1
ATOM 702 O O . GLU A 1 88 ? 16.128 -1.429 -28.875 1.00 51.91 88 GLU A O 1
ATOM 707 N N . CYS A 1 89 ? 16.707 -0.761 -30.945 1.00 49.66 89 CYS A N 1
ATOM 708 C CA . CYS A 1 89 ? 17.505 -1.939 -31.276 1.00 49.66 89 CYS A CA 1
ATOM 709 C C . CYS A 1 89 ? 18.823 -2.000 -30.475 1.00 49.66 89 CYS A C 1
ATOM 711 O O . CYS A 1 89 ? 19.242 -3.081 -30.064 1.00 49.66 89 CYS A O 1
ATOM 713 N N . GLU A 1 90 ? 19.455 -0.852 -30.197 1.00 47.28 90 GLU A N 1
ATOM 714 C CA . GLU A 1 90 ? 20.669 -0.766 -29.367 1.00 47.28 90 GLU A CA 1
ATOM 715 C C . GLU A 1 90 ? 20.381 -1.064 -27.882 1.00 47.28 90 GLU A C 1
ATOM 717 O O . GLU A 1 90 ? 21.165 -1.734 -27.209 1.00 47.28 90 GLU A O 1
ATOM 722 N N . ILE A 1 91 ? 19.211 -0.650 -27.384 1.00 53.06 91 ILE A N 1
ATOM 723 C CA . ILE A 1 91 ? 18.743 -0.976 -26.027 1.00 53.06 91 ILE A CA 1
ATOM 724 C C . ILE A 1 91 ? 18.361 -2.459 -25.913 1.00 53.06 91 ILE A C 1
ATOM 726 O O . ILE A 1 91 ? 18.644 -3.063 -24.880 1.00 53.06 91 ILE A O 1
ATOM 730 N N . ALA A 1 92 ? 17.758 -3.040 -26.957 1.00 55.06 92 ALA A N 1
ATOM 731 C CA . ALA A 1 92 ? 17.329 -4.441 -26.996 1.00 55.06 92 ALA A CA 1
ATOM 732 C C . ALA A 1 92 ? 18.492 -5.451 -27.046 1.00 55.06 92 ALA A C 1
ATOM 734 O O . ALA A 1 92 ? 18.325 -6.608 -26.653 1.00 55.06 92 ALA A O 1
ATOM 735 N N . LEU A 1 93 ? 19.669 -5.039 -27.533 1.00 55.78 93 LEU A N 1
ATOM 736 C CA . LEU A 1 93 ? 20.792 -5.950 -27.770 1.00 55.78 93 LEU A CA 1
ATOM 737 C C . LEU A 1 93 ? 21.793 -6.021 -26.609 1.00 55.78 93 LEU A C 1
ATOM 739 O O . LEU A 1 93 ? 22.518 -7.012 -26.509 1.00 55.78 93 LEU A O 1
ATOM 743 N N . ASP A 1 94 ? 21.847 -5.016 -25.727 1.00 64.31 94 ASP A N 1
ATOM 744 C CA . ASP A 1 94 ? 22.827 -4.979 -24.637 1.00 64.31 94 ASP A CA 1
ATOM 745 C C . ASP A 1 94 ? 22.208 -5.398 -23.282 1.00 64.31 94 ASP A C 1
ATOM 747 O O . ASP A 1 94 ? 21.451 -4.639 -22.658 1.00 64.31 94 ASP A O 1
ATOM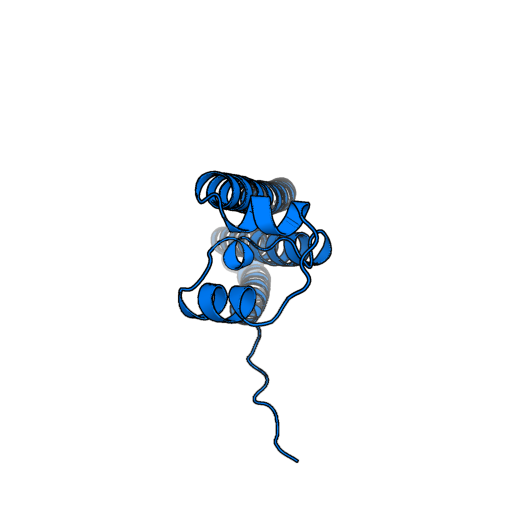 751 N N . PRO A 1 95 ? 22.557 -6.587 -22.741 1.00 67.25 95 PRO A N 1
ATOM 752 C CA . PRO A 1 95 ? 22.039 -7.077 -21.460 1.00 67.25 95 PRO A CA 1
ATOM 753 C C . PRO A 1 95 ? 22.314 -6.124 -20.290 1.00 67.25 95 PRO A C 1
ATOM 755 O O . PRO A 1 95 ? 21.626 -6.165 -19.265 1.00 67.25 95 PRO A O 1
ATOM 758 N N . ARG A 1 96 ? 23.337 -5.270 -20.418 1.00 69.31 96 ARG A N 1
ATOM 759 C CA . ARG A 1 96 ? 23.723 -4.299 -19.390 1.00 69.31 96 ARG A CA 1
ATOM 760 C C . ARG A 1 96 ? 22.703 -3.173 -19.265 1.00 69.31 96 ARG A C 1
ATOM 762 O O . ARG A 1 96 ? 22.361 -2.802 -18.145 1.00 69.31 96 ARG A O 1
ATOM 769 N N . VAL A 1 97 ? 22.174 -2.673 -20.381 1.00 73.25 97 VAL A N 1
ATOM 770 C CA . VAL A 1 97 ? 21.202 -1.567 -20.390 1.00 73.25 97 VAL A CA 1
ATOM 771 C C . VAL A 1 97 ? 19.866 -2.021 -19.794 1.00 73.25 97 VAL A C 1
ATOM 773 O O . VAL A 1 97 ? 19.302 -1.328 -18.944 1.00 73.25 97 VAL A O 1
ATOM 776 N N . HIS A 1 98 ? 19.414 -3.235 -20.123 1.00 73.19 98 HIS A N 1
ATOM 777 C CA . HIS A 1 98 ? 18.234 -3.851 -19.504 1.00 73.19 98 HIS A CA 1
ATOM 778 C C . HIS A 1 98 ? 18.363 -3.990 -17.982 1.00 73.19 98 HIS A C 1
ATOM 780 O O . HIS A 1 98 ? 17.428 -3.668 -17.242 1.00 73.19 98 HIS A O 1
ATOM 786 N N . ALA A 1 99 ? 19.530 -4.426 -17.497 1.00 76.44 99 ALA A N 1
ATOM 787 C CA . ALA A 1 99 ? 19.782 -4.561 -16.067 1.00 76.44 99 ALA A CA 1
ATOM 788 C C . ALA A 1 99 ? 19.740 -3.205 -15.340 1.00 76.44 99 ALA A C 1
ATOM 790 O O . ALA A 1 99 ? 19.177 -3.117 -14.247 1.00 76.44 99 ALA A O 1
ATOM 791 N N . GLU A 1 100 ? 20.291 -2.145 -15.932 1.00 81.44 100 GLU A N 1
ATOM 792 C CA . GLU A 1 100 ? 20.263 -0.798 -15.347 1.00 81.44 100 GLU A CA 1
ATOM 793 C C . GLU A 1 100 ? 18.848 -0.198 -15.335 1.00 81.44 100 GLU A C 1
ATOM 795 O O . GLU A 1 100 ? 18.417 0.332 -14.309 1.00 81.44 100 GLU A O 1
ATOM 800 N N . LEU A 1 101 ? 18.065 -0.363 -16.407 1.00 80.75 101 LEU A N 1
ATOM 801 C CA . LEU A 1 101 ? 16.660 0.069 -16.452 1.00 80.75 101 LEU A CA 1
ATOM 802 C C . LEU A 1 101 ? 15.791 -0.698 -15.445 1.00 80.75 101 LEU A C 1
ATOM 804 O O . LEU A 1 101 ? 14.963 -0.101 -14.749 1.00 80.75 101 LEU A O 1
ATOM 808 N N . PHE A 1 102 ? 16.020 -2.005 -15.293 1.00 81.94 102 PHE A N 1
ATOM 809 C CA . PHE A 1 102 ? 15.369 -2.824 -14.272 1.00 81.94 102 PHE A CA 1
ATOM 810 C C . PHE A 1 102 ? 15.689 -2.335 -12.851 1.00 81.94 102 PHE A C 1
ATOM 812 O O . PHE A 1 102 ? 14.781 -2.153 -12.028 1.00 81.94 102 PHE A O 1
ATOM 819 N N . LYS A 1 103 ? 16.972 -2.092 -12.550 1.00 83.88 103 LYS A N 1
ATOM 820 C CA . LYS A 1 103 ? 17.421 -1.537 -11.263 1.00 83.88 103 LYS A CA 1
ATOM 821 C C . LYS A 1 103 ? 16.799 -0.167 -11.004 1.00 83.88 103 LYS A C 1
ATOM 823 O O . LYS A 1 103 ? 16.252 0.055 -9.929 1.00 83.88 103 LYS A O 1
ATOM 828 N N . ALA A 1 104 ? 16.811 0.729 -11.987 1.00 86.31 104 ALA A N 1
ATOM 829 C CA . ALA A 1 104 ? 16.240 2.065 -11.851 1.00 86.31 104 ALA A CA 1
ATOM 830 C C . ALA A 1 104 ? 14.722 2.017 -11.597 1.00 86.31 104 ALA A C 1
ATOM 832 O O . ALA A 1 104 ? 14.216 2.661 -10.673 1.00 86.31 104 ALA A O 1
ATOM 833 N N . ALA A 1 105 ? 13.985 1.204 -12.360 1.00 85.00 105 ALA A N 1
ATOM 834 C CA . ALA A 1 105 ? 12.539 1.060 -12.209 1.00 85.00 105 ALA A CA 1
ATOM 835 C C . ALA A 1 105 ? 12.147 0.395 -10.876 1.00 85.00 105 ALA A C 1
ATOM 837 O O . ALA A 1 105 ? 11.154 0.787 -10.254 1.00 85.00 105 ALA A O 1
ATOM 838 N N . SER A 1 106 ? 12.916 -0.598 -10.416 1.00 85.50 106 SER A N 1
ATOM 839 C CA . SER A 1 106 ? 12.698 -1.246 -9.115 1.00 85.50 106 SER A CA 1
ATOM 840 C C . SER A 1 106 ? 13.039 -0.324 -7.942 1.00 85.50 106 SER A C 1
ATOM 842 O O . SER A 1 106 ? 12.265 -0.256 -6.985 1.00 85.50 106 SER A O 1
ATOM 844 N N . LEU A 1 107 ? 14.121 0.452 -8.038 1.00 90.12 107 LEU A N 1
ATOM 845 C CA . LEU A 1 107 ? 14.512 1.430 -7.023 1.00 90.12 107 LEU A CA 1
ATOM 846 C C . LEU A 1 107 ? 13.463 2.536 -6.873 1.00 90.12 107 LEU A C 1
ATOM 848 O O . LEU A 1 107 ? 13.046 2.845 -5.759 1.00 90.12 107 LEU A O 1
ATOM 852 N N . ARG A 1 108 ? 12.965 3.084 -7.985 1.00 89.25 108 ARG A N 1
ATOM 853 C CA . ARG A 1 108 ? 11.884 4.080 -7.983 1.00 89.25 108 ARG A CA 1
ATOM 854 C C . ARG A 1 108 ? 10.643 3.570 -7.250 1.00 89.25 108 ARG A C 1
ATOM 856 O O . ARG A 1 108 ? 10.102 4.265 -6.394 1.00 89.25 108 ARG A O 1
ATOM 863 N N . ARG A 1 109 ? 10.222 2.339 -7.554 1.00 88.50 109 ARG A N 1
ATOM 864 C CA . ARG A 1 109 ? 9.101 1.666 -6.881 1.00 88.50 109 ARG A CA 1
ATOM 865 C C . ARG A 1 109 ? 9.320 1.538 -5.385 1.00 88.50 109 ARG A C 1
ATOM 867 O O . ARG A 1 109 ? 8.415 1.839 -4.612 1.00 88.50 109 ARG A O 1
ATOM 874 N N . ALA A 1 110 ? 10.515 1.115 -4.986 1.00 89.75 110 ALA A N 1
ATOM 875 C CA . ALA A 1 110 ? 10.873 0.990 -3.582 1.00 89.75 110 ALA A CA 1
ATOM 876 C C . ALA A 1 110 ? 10.800 2.344 -2.860 1.00 89.75 110 ALA A C 1
ATOM 878 O O . ALA A 1 110 ? 10.220 2.417 -1.782 1.00 89.75 110 ALA A O 1
ATOM 879 N N . ILE A 1 111 ? 11.304 3.420 -3.475 1.00 93.12 111 ILE A N 1
ATOM 880 C CA . ILE A 1 111 ? 11.273 4.774 -2.902 1.00 93.12 111 ILE A CA 1
ATOM 881 C C . ILE A 1 111 ? 9.836 5.280 -2.750 1.00 93.12 111 ILE A C 1
ATOM 883 O O . ILE A 1 111 ? 9.484 5.791 -1.692 1.00 93.12 111 ILE A O 1
ATOM 887 N N . ILE A 1 112 ? 8.990 5.112 -3.770 1.00 91.94 112 ILE A N 1
ATOM 888 C CA . ILE A 1 112 ? 7.585 5.546 -3.725 1.00 91.94 112 ILE A CA 1
ATOM 889 C C . ILE A 1 112 ? 6.823 4.825 -2.606 1.00 91.94 112 ILE A C 1
ATOM 891 O O . ILE A 1 112 ? 6.113 5.462 -1.828 1.00 91.94 112 ILE A O 1
ATOM 895 N N . VAL A 1 113 ? 6.996 3.505 -2.497 1.00 92.00 113 VAL A N 1
ATOM 896 C CA . VAL A 1 113 ? 6.354 2.700 -1.448 1.00 92.00 113 VAL A CA 1
ATOM 897 C C . VAL A 1 113 ? 6.922 3.035 -0.064 1.00 92.00 113 VAL A C 1
ATOM 899 O O . VAL A 1 113 ? 6.172 3.122 0.902 1.00 92.00 113 VAL A O 1
ATOM 902 N N . ALA A 1 114 ? 8.229 3.274 0.058 1.00 92.69 114 ALA A N 1
ATOM 903 C CA . ALA A 1 114 ? 8.828 3.709 1.318 1.00 92.69 114 ALA A CA 1
ATOM 904 C C . ALA A 1 114 ? 8.290 5.082 1.750 1.00 92.69 114 ALA A C 1
ATOM 906 O O . ALA A 1 114 ? 7.918 5.258 2.907 1.00 92.69 114 ALA A O 1
ATOM 907 N N . ALA A 1 115 ? 8.182 6.037 0.823 1.00 93.69 115 ALA A N 1
ATOM 908 C CA . ALA A 1 115 ? 7.660 7.368 1.107 1.00 93.69 115 ALA A CA 1
ATOM 909 C C . ALA A 1 115 ? 6.186 7.329 1.539 1.00 93.69 115 ALA A C 1
ATOM 911 O O . ALA A 1 115 ? 5.813 8.025 2.483 1.00 93.69 115 ALA A O 1
ATOM 912 N N . SER A 1 116 ? 5.355 6.485 0.913 1.00 92.88 116 SER A N 1
ATOM 913 C CA . SER A 1 116 ? 3.957 6.319 1.327 1.00 92.88 116 SER A CA 1
ATOM 914 C C . SER A 1 116 ? 3.839 5.692 2.718 1.00 92.88 116 SER A C 1
ATOM 916 O O . SER A 1 116 ? 3.013 6.136 3.513 1.00 92.88 116 SER A O 1
ATOM 918 N N . LEU A 1 117 ? 4.685 4.712 3.048 1.00 91.31 117 LEU A N 1
ATOM 919 C CA . LEU A 1 117 ? 4.731 4.107 4.382 1.00 91.31 117 LEU A CA 1
ATOM 920 C C . LEU A 1 117 ? 5.203 5.099 5.451 1.00 91.31 117 LEU A C 1
ATOM 922 O O . LEU A 1 117 ? 4.612 5.147 6.525 1.00 91.31 117 LEU A O 1
ATOM 926 N N . ILE A 1 118 ? 6.214 5.921 5.157 1.00 92.75 118 ILE A N 1
ATOM 927 C CA . ILE A 1 118 ? 6.686 6.974 6.070 1.00 92.75 118 ILE A CA 1
ATOM 928 C C . ILE A 1 118 ? 5.595 8.027 6.284 1.00 92.75 118 ILE A C 1
ATOM 930 O O . ILE A 1 118 ? 5.323 8.394 7.421 1.00 92.75 118 ILE A O 1
ATOM 934 N N . CYS A 1 119 ? 4.939 8.485 5.214 1.00 91.88 119 CYS A N 1
ATOM 935 C CA . CYS A 1 119 ? 3.853 9.464 5.293 1.00 91.88 119 CYS A CA 1
ATOM 936 C C . CYS A 1 119 ? 2.719 8.976 6.203 1.00 91.88 119 CYS A C 1
ATOM 938 O O . CYS A 1 119 ? 2.277 9.698 7.093 1.00 91.88 119 CYS A O 1
ATOM 940 N N . VAL A 1 120 ? 2.296 7.726 6.020 1.00 90.69 120 VAL A N 1
ATOM 941 C CA . VAL A 1 120 ? 1.229 7.127 6.823 1.00 90.69 120 VAL A CA 1
ATOM 942 C C . VAL A 1 120 ? 1.696 6.809 8.250 1.00 90.69 120 VAL A C 1
ATOM 944 O O . VAL A 1 120 ? 0.925 6.969 9.191 1.00 90.69 120 VAL A O 1
ATOM 947 N N . GLY A 1 121 ? 2.960 6.424 8.437 1.00 86.19 121 GLY A N 1
ATOM 948 C CA . GLY A 1 121 ? 3.558 6.208 9.755 1.00 86.19 121 GLY A CA 1
ATOM 949 C C . GLY A 1 121 ? 3.719 7.489 10.579 1.00 86.19 121 GLY A C 1
ATOM 950 O O . GLY A 1 121 ? 3.599 7.430 11.795 1.00 86.19 121 GLY A O 1
ATOM 951 N N . LEU A 1 122 ? 3.946 8.639 9.936 1.00 87.25 122 LEU A N 1
ATOM 952 C CA . LEU A 1 122 ? 3.975 9.958 10.585 1.00 87.25 122 LEU A CA 1
ATOM 953 C C . LEU A 1 122 ? 2.578 10.495 10.920 1.00 87.25 122 LEU A C 1
ATOM 955 O O . LEU A 1 122 ? 2.450 11.355 11.785 1.00 87.25 122 LEU A O 1
ATOM 959 N N . ALA A 1 123 ? 1.540 10.013 10.234 1.00 77.81 123 ALA A N 1
ATOM 960 C CA . ALA A 1 123 ? 0.152 10.343 10.549 1.00 77.81 123 ALA A CA 1
ATOM 961 C C . ALA A 1 123 ? -0.403 9.557 11.760 1.00 77.81 123 ALA A C 1
ATOM 963 O O . ALA A 1 123 ? -1.522 9.838 12.194 1.00 77.81 123 ALA A O 1
ATOM 964 N N . ALA A 1 124 ? 0.340 8.560 12.262 1.00 68.50 124 ALA A N 1
ATOM 965 C CA . ALA A 1 124 ? -0.044 7.661 13.356 1.00 68.50 124 ALA A CA 1
ATOM 966 C C . ALA A 1 124 ? 0.302 8.218 14.742 1.00 68.50 124 ALA A C 1
ATOM 968 O O . ALA A 1 124 ? -0.503 7.963 15.668 1.00 68.50 124 ALA A O 1
#

Foldseek 3Di:
DPPDPPPPPPLVVLVVLLVVLQVVLVVCVVPPVVSSVVSVLVSLQSVLQSVLVVVLCVVPVDQALVVLDDDPVNLVVCVPDDPDDPVVVVCSPDNVNSVVSSVVSVVVSVVSSVVSNVVSNVVD

Radius of gyration: 21.02 Å; chains: 1; bounding box: 44×26×64 Å

Sequence (124 aa):
MKVSRLKSPRLTVWLVASIVLAILAYTTRQSDPLLSVTFYKAHLMSLGGWGGYWLDRLIFPYARPHEFVPTLDQVEVDMAGAELSEFECEIALDPRVHAELFKAASLRRAIIVAASLICVGLAA

InterPro domains:
  IPR025140 Putative 2/3 transmembrane domain holin [PF13272] (12-122)

Organism: Burkholderia cenocepacia (strain ATCC BAA-245 / DSM 16553 / LMG 16656 / NCTC 13227 / J2315 / CF5610) (NCBI:txid216591)

Secondary structure (DSSP, 8-state):
---------TTHHHHHHHHHHHHHHHHTTTT-HHHHHHHHHHHHHHHHHHHHHHHHHHH-TT--GGGSS--HHHHHHHHHH----HHHHHHHH-HHHHHHHHHHHHHHHHHHHHHHHHHHHHT-

pLDDT: mean 77.34, std 16.79, range [39.66, 95.69]